Protein AF-A0A838KMV5-F1 (afdb_monomer_lite)

pLDDT: mean 82.02, std 16.72, range [54.09, 98.25]

Secondary structure (DSSP, 8-state):
--HHHHHHHHHHHHHHHHHHHHHTT--S--S--PPPPTT--EEHHHHHHHHT--HHHHHHHHHTTSS--SSB---STTPPPEE-HHHHHHHHHHHHHHHTT--HHHHHHHHHHHHT-

Structure (mmCIF, N/CA/C/O backbone):
data_AF-A0A838KMV5-F1
#
_entry.id   AF-A0A838KMV5-F1
#
loop_
_atom_site.group_PDB
_atom_site.id
_atom_site.type_symbol
_atom_site.label_atom_id
_atom_site.label_alt_id
_atom_site.label_comp_id
_atom_site.label_asym_id
_atom_site.label_entity_id
_atom_site.label_seq_id
_atom_site.pdbx_PDB_ins_code
_atom_site.Cartn_x
_atom_site.Cartn_y
_atom_site.Cartn_z
_atom_site.occupancy
_atom_site.B_iso_or_equiv
_atom_site.auth_seq_id
_atom_site.auth_comp_id
_atom_site.auth_asym_id
_atom_site.auth_atom_id
_atom_site.pdbx_PDB_model_num
ATOM 1 N N . MET A 1 1 ? -20.113 13.579 -59.466 1.00 54.09 1 MET A N 1
ATOM 2 C CA . MET A 1 1 ? -18.980 13.139 -58.620 1.00 54.09 1 MET A CA 1
ATOM 3 C C . MET A 1 1 ? -18.973 13.980 -57.355 1.00 54.09 1 MET A C 1
ATOM 5 O O . MET A 1 1 ? -18.638 15.154 -57.409 1.00 54.09 1 MET A O 1
ATOM 9 N N . THR A 1 2 ? -19.499 13.419 -56.271 1.00 59.22 2 THR A N 1
ATOM 10 C CA . THR A 1 2 ? -19.885 14.093 -55.020 1.00 59.22 2 THR A CA 1
ATOM 11 C C . THR A 1 2 ? -18.682 14.500 -54.164 1.00 59.22 2 THR A C 1
ATOM 13 O O . THR A 1 2 ? -17.663 13.816 -54.147 1.00 59.22 2 THR A O 1
ATOM 16 N N . ALA A 1 3 ? -18.821 15.594 -53.405 1.00 57.16 3 ALA A N 1
ATOM 17 C CA . ALA A 1 3 ? -17.794 16.135 -52.503 1.00 57.16 3 ALA A CA 1
ATOM 18 C C . ALA A 1 3 ? -17.277 15.124 -51.454 1.00 57.16 3 ALA A C 1
ATOM 20 O O . ALA A 1 3 ? -16.148 15.246 -50.991 1.00 57.16 3 ALA A O 1
ATOM 21 N N . ALA A 1 4 ? -18.071 14.097 -51.131 1.00 56.78 4 ALA A N 1
ATOM 22 C CA . ALA A 1 4 ? -17.668 12.986 -50.270 1.00 56.78 4 ALA A CA 1
ATOM 23 C C . ALA A 1 4 ? -16.563 12.113 -50.893 1.00 56.78 4 ALA A C 1
ATOM 25 O O . ALA A 1 4 ? -15.655 11.698 -50.181 1.00 56.78 4 ALA A O 1
ATOM 26 N N . GLN A 1 5 ? -16.597 11.901 -52.215 1.00 54.94 5 GLN A N 1
ATOM 27 C CA . GLN A 1 5 ? -15.584 11.114 -52.925 1.00 54.94 5 GLN A CA 1
ATOM 28 C C . GLN A 1 5 ? -14.238 11.846 -52.911 1.00 54.94 5 GLN A C 1
ATOM 30 O O . GLN A 1 5 ? -13.222 11.282 -52.538 1.00 54.94 5 GLN A O 1
ATOM 35 N N . ARG A 1 6 ? -14.270 13.161 -53.164 1.00 54.78 6 ARG A N 1
ATOM 36 C CA . ARG A 1 6 ? -13.080 14.021 -53.167 1.00 54.78 6 ARG A CA 1
ATOM 37 C C . ARG A 1 6 ? -12.405 14.120 -51.787 1.00 54.78 6 ARG A C 1
ATOM 39 O O . ARG A 1 6 ? -11.190 14.233 -51.724 1.00 54.78 6 ARG A O 1
ATOM 46 N N . ASN A 1 7 ? -13.165 14.059 -50.689 1.00 61.69 7 ASN A N 1
ATOM 47 C CA . ASN A 1 7 ? -12.596 14.025 -49.333 1.00 61.69 7 ASN A CA 1
ATOM 48 C C . ASN A 1 7 ? -11.971 12.669 -48.981 1.00 61.69 7 ASN A C 1
ATOM 50 O O . ASN A 1 7 ? -10.970 12.640 -48.271 1.00 61.69 7 ASN A O 1
ATOM 54 N N . ALA A 1 8 ? -12.549 11.566 -49.463 1.00 56.69 8 ALA A N 1
ATOM 55 C CA . ALA A 1 8 ? -11.979 10.234 -49.285 1.00 56.69 8 ALA A CA 1
ATOM 56 C C . ALA A 1 8 ? -10.673 10.078 -50.081 1.00 56.69 8 ALA A C 1
ATOM 58 O O . ALA A 1 8 ? -9.695 9.567 -49.543 1.00 56.69 8 ALA A O 1
ATOM 59 N N . ASP A 1 9 ? -10.635 10.610 -51.304 1.00 58.25 9 ASP A N 1
ATOM 60 C CA . ASP A 1 9 ? -9.451 10.584 -52.167 1.00 58.25 9 ASP A CA 1
ATOM 61 C C . ASP A 1 9 ? -8.304 11.432 -51.573 1.00 58.25 9 ASP A C 1
ATOM 63 O O . ASP A 1 9 ? -7.174 10.963 -51.481 1.00 58.25 9 ASP A O 1
ATOM 67 N N . LEU A 1 10 ? -8.604 12.625 -51.037 1.00 59.25 10 LEU A N 1
ATOM 68 C CA . LEU A 1 10 ? -7.623 13.470 -50.332 1.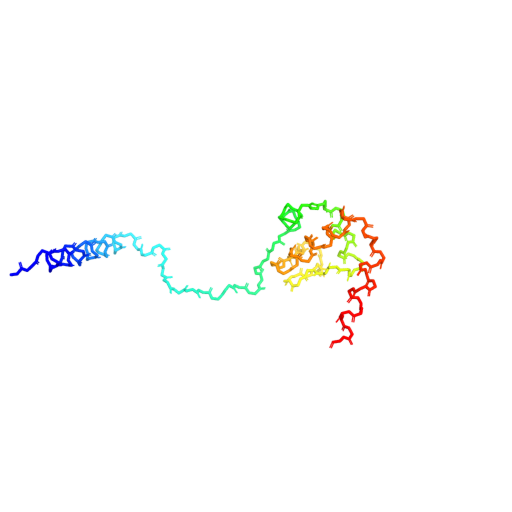00 59.25 10 LEU A CA 1
ATOM 69 C C . LEU A 1 10 ? -7.127 12.857 -49.009 1.00 59.25 10 LEU A C 1
ATOM 71 O O . LEU A 1 10 ? -6.000 13.115 -48.589 1.00 59.25 10 LEU A O 1
ATOM 75 N N . ALA A 1 11 ? -7.965 12.078 -48.317 1.00 58.12 11 ALA A N 1
ATOM 76 C CA . ALA A 1 11 ? -7.558 11.353 -47.114 1.00 58.12 11 ALA A CA 1
ATOM 77 C C . ALA A 1 11 ? -6.652 10.160 -47.455 1.00 58.12 11 ALA A C 1
ATOM 79 O O . ALA A 1 11 ? -5.705 9.893 -46.717 1.00 58.12 11 ALA A O 1
ATOM 80 N N . ALA A 1 12 ? -6.914 9.488 -48.579 1.00 58.50 12 ALA A N 1
ATOM 81 C CA . ALA A 1 12 ? -6.089 8.399 -49.090 1.00 58.50 12 ALA A CA 1
ATOM 82 C C . ALA A 1 12 ? -4.723 8.897 -49.591 1.00 58.50 12 ALA A C 1
ATOM 84 O O . ALA A 1 12 ? -3.708 8.298 -49.248 1.00 58.50 12 ALA A O 1
ATOM 85 N N . GLU A 1 13 ? -4.676 10.026 -50.308 1.00 59.62 13 GLU A N 1
ATOM 86 C CA . GLU A 1 13 ? -3.417 10.671 -50.719 1.00 59.62 13 GLU A CA 1
ATOM 87 C C . GLU A 1 13 ? -2.586 11.108 -49.505 1.00 59.62 13 GLU A C 1
ATOM 89 O O . GLU A 1 13 ? -1.399 10.813 -49.429 1.00 59.62 13 GLU A O 1
ATOM 94 N N . ARG A 1 14 ? -3.217 11.698 -48.479 1.00 59.38 14 ARG A N 1
ATOM 95 C CA . ARG A 1 14 ? -2.523 12.057 -47.227 1.00 59.38 14 ARG A CA 1
ATOM 96 C C . ARG A 1 14 ? -2.013 10.854 -46.438 1.00 59.38 14 ARG A C 1
ATOM 98 O O . ARG A 1 14 ? -1.004 10.975 -45.752 1.00 59.38 14 ARG A O 1
ATOM 105 N N . ALA A 1 15 ? -2.715 9.724 -46.492 1.00 60.22 15 ALA A N 1
ATOM 106 C CA . ALA A 1 15 ? -2.272 8.486 -45.859 1.00 60.22 15 ALA A CA 1
ATOM 107 C C . ALA A 1 15 ? -1.079 7.866 -46.604 1.00 60.22 15 ALA A C 1
ATOM 109 O O . ALA A 1 15 ? -0.176 7.343 -45.957 1.00 60.22 15 ALA A O 1
ATOM 110 N N . ALA A 1 16 ? -1.049 7.971 -47.936 1.00 61.47 16 ALA A N 1
ATOM 111 C CA . ALA A 1 16 ? 0.076 7.535 -48.760 1.00 61.47 16 ALA A CA 1
ATOM 112 C C . ALA A 1 16 ? 1.319 8.416 -48.542 1.00 61.47 16 ALA A C 1
ATOM 114 O O . ALA A 1 16 ? 2.393 7.885 -48.280 1.00 61.47 16 ALA A O 1
ATOM 115 N N . ASP A 1 17 ? 1.157 9.744 -48.519 1.00 61.50 17 ASP A N 1
ATOM 116 C CA . ASP A 1 17 ? 2.249 10.682 -48.214 1.00 61.50 17 ASP A CA 1
ATOM 117 C C . ASP A 1 17 ? 2.804 10.478 -46.791 1.00 61.50 17 ASP A C 1
ATOM 119 O O . ASP A 1 17 ? 4.006 10.596 -46.552 1.00 61.50 17 ASP A O 1
ATOM 123 N N . ALA A 1 18 ? 1.935 10.153 -45.825 1.00 60.28 18 ALA A N 1
ATOM 124 C CA . ALA A 1 18 ? 2.345 9.831 -44.459 1.00 60.28 18 ALA A CA 1
ATOM 125 C C . ALA A 1 18 ? 3.093 8.489 -44.364 1.00 60.28 18 ALA A C 1
ATOM 127 O O . ALA A 1 18 ? 3.982 8.357 -43.523 1.00 60.28 18 ALA A O 1
ATOM 128 N N . ALA A 1 19 ? 2.759 7.516 -45.217 1.00 60.31 19 ALA A N 1
ATOM 129 C CA . ALA A 1 19 ? 3.454 6.234 -45.301 1.00 60.31 19 ALA A CA 1
ATOM 130 C C . ALA A 1 19 ? 4.846 6.380 -45.946 1.00 60.31 19 ALA A C 1
ATOM 132 O O . ALA A 1 19 ? 5.818 5.878 -45.390 1.00 60.31 19 ALA A O 1
ATOM 133 N N . ASP A 1 20 ? 4.971 7.151 -47.032 1.00 61.25 20 ASP A N 1
ATOM 134 C CA . ASP A 1 20 ? 6.268 7.461 -47.662 1.00 61.25 20 ASP A CA 1
ATOM 135 C C . ASP A 1 20 ? 7.182 8.274 -46.725 1.00 61.25 20 ASP A C 1
ATOM 137 O O . ASP A 1 20 ? 8.395 8.057 -46.662 1.00 61.25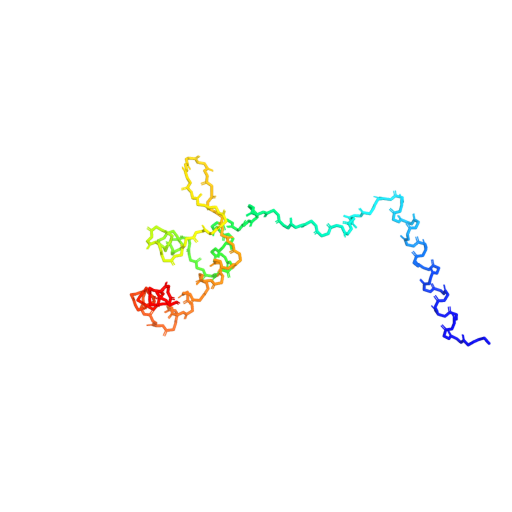 20 ASP A O 1
ATOM 141 N N . ALA A 1 21 ? 6.611 9.194 -45.936 1.00 60.91 21 ALA A N 1
ATOM 142 C CA . ALA A 1 21 ? 7.359 9.924 -44.911 1.00 60.91 21 ALA A CA 1
ATOM 143 C C . ALA A 1 21 ? 7.815 9.020 -43.748 1.00 60.91 21 ALA A C 1
ATOM 145 O O . ALA A 1 21 ? 8.877 9.263 -43.168 1.00 60.91 21 ALA A O 1
ATOM 146 N N . ALA A 1 22 ? 7.040 7.981 -43.418 1.00 57.34 22 ALA A N 1
ATOM 147 C CA . ALA A 1 22 ? 7.401 6.986 -42.411 1.00 57.34 22 ALA A CA 1
ATOM 148 C C . ALA A 1 22 ? 8.545 6.074 -42.887 1.00 57.34 22 ALA A C 1
ATOM 150 O O . ALA A 1 22 ? 9.424 5.747 -42.092 1.00 57.34 22 ALA A O 1
ATOM 151 N N . ASP A 1 23 ? 8.604 5.750 -44.181 1.00 58.38 23 ASP A N 1
ATOM 152 C CA . ASP A 1 23 ? 9.682 4.947 -44.780 1.00 58.38 23 ASP A CA 1
ATOM 153 C C . ASP A 1 23 ? 11.058 5.643 -44.699 1.00 58.38 23 ASP A C 1
ATOM 155 O O . ASP A 1 23 ? 12.093 4.991 -44.560 1.00 58.38 23 ASP A O 1
ATOM 159 N N . ALA A 1 24 ? 11.093 6.983 -44.690 1.00 59.75 24 ALA A N 1
ATOM 160 C CA . ALA A 1 24 ? 12.330 7.760 -44.563 1.00 59.75 24 ALA A CA 1
ATOM 161 C C . ALA A 1 24 ? 12.923 7.787 -43.136 1.00 59.75 24 ALA A C 1
ATOM 163 O O . ALA A 1 24 ? 14.111 8.076 -42.971 1.00 59.75 24 ALA A O 1
ATOM 164 N N . GLN A 1 25 ? 12.114 7.523 -42.103 1.00 60.41 25 GLN A N 1
ATOM 165 C CA . GLN A 1 25 ? 12.529 7.565 -40.690 1.00 60.41 25 GLN A CA 1
ATOM 166 C C . GLN A 1 25 ? 12.349 6.232 -39.948 1.00 60.41 25 GLN A C 1
ATOM 168 O O . GLN A 1 25 ? 12.802 6.116 -38.807 1.00 60.41 25 GLN A O 1
ATOM 173 N N . GLY A 1 26 ? 11.776 5.219 -40.603 1.00 57.59 26 GLY A N 1
ATOM 174 C CA . GLY A 1 26 ? 11.364 3.966 -39.980 1.00 57.59 26 GLY A CA 1
ATOM 175 C C . GLY A 1 26 ? 10.138 4.158 -39.082 1.00 57.59 26 GLY A C 1
ATOM 176 O O . GLY A 1 26 ? 9.984 5.177 -38.405 1.00 57.59 26 GLY A O 1
ATOM 177 N N . LEU A 1 27 ? 9.246 3.166 -39.056 1.00 61.94 27 LEU A N 1
ATOM 178 C CA . LEU A 1 27 ? 8.088 3.155 -38.162 1.00 61.94 27 LEU A CA 1
ATOM 179 C C . LEU A 1 27 ? 8.565 3.203 -36.702 1.00 61.94 27 LEU A C 1
ATOM 181 O O . LEU A 1 27 ? 9.223 2.290 -36.212 1.00 61.94 27 LEU A O 1
ATOM 185 N N . LEU A 1 28 ? 8.229 4.284 -35.990 1.00 66.69 28 LEU A N 1
ATOM 186 C CA . LEU A 1 28 ? 8.568 4.450 -34.568 1.00 66.69 28 LEU A CA 1
ATOM 187 C C . LEU A 1 28 ? 7.881 3.393 -33.683 1.00 66.69 28 LEU A C 1
ATOM 189 O O . LEU A 1 28 ? 8.348 3.096 -32.585 1.00 66.69 28 LEU A O 1
ATOM 193 N N . PHE A 1 29 ? 6.785 2.827 -34.180 1.00 61.72 29 PHE A N 1
ATOM 194 C CA . PHE A 1 29 ? 6.073 1.710 -33.589 1.00 61.72 29 PHE A CA 1
ATOM 195 C C . PHE A 1 29 ? 5.689 0.768 -34.733 1.00 61.72 29 PHE A C 1
ATOM 197 O O . PHE A 1 29 ? 4.735 1.040 -35.458 1.00 61.72 29 PHE A O 1
ATOM 204 N N . ASP A 1 30 ? 6.455 -0.307 -34.925 1.00 61.38 30 ASP A N 1
ATOM 205 C CA . ASP A 1 30 ? 5.896 -1.504 -35.550 1.00 61.38 30 ASP A CA 1
ATOM 206 C C . ASP A 1 30 ? 4.848 -2.023 -34.570 1.00 61.38 30 ASP A C 1
ATOM 208 O O . ASP A 1 30 ? 5.153 -2.291 -33.406 1.00 61.38 30 ASP A O 1
ATOM 212 N N . ASP A 1 31 ? 3.596 -2.075 -35.008 1.00 58.59 31 ASP A N 1
ATOM 213 C CA . ASP A 1 31 ? 2.433 -2.414 -34.185 1.00 58.59 31 ASP A CA 1
ATOM 214 C C . ASP A 1 31 ? 2.366 -3.931 -33.905 1.00 58.59 31 ASP A C 1
ATOM 216 O O . ASP A 1 31 ? 1.324 -4.574 -34.010 1.00 58.59 31 ASP A O 1
ATOM 220 N N . ASP A 1 32 ? 3.501 -4.524 -33.534 1.00 58.12 32 ASP A N 1
ATOM 221 C CA . ASP A 1 32 ? 3.523 -5.720 -32.713 1.00 58.12 32 ASP A CA 1
ATOM 222 C C . ASP A 1 32 ? 3.380 -5.238 -31.273 1.00 58.12 32 ASP A C 1
ATOM 224 O O . ASP A 1 32 ? 4.341 -4.815 -30.624 1.00 58.12 32 ASP A O 1
ATOM 228 N N . VAL A 1 33 ? 2.150 -5.295 -30.758 1.00 59.38 33 VAL A N 1
ATOM 229 C CA . VAL A 1 33 ? 1.871 -5.189 -29.324 1.00 59.38 33 VAL A CA 1
ATOM 230 C C . VAL A 1 33 ? 2.544 -6.385 -28.651 1.00 59.38 33 VAL A C 1
ATOM 232 O O . VAL A 1 33 ? 1.912 -7.400 -28.355 1.00 59.38 33 VAL A O 1
ATOM 235 N N . ALA A 1 34 ? 3.860 -6.292 -28.466 1.00 61.97 34 ALA A N 1
ATOM 236 C CA . ALA A 1 34 ? 4.650 -7.288 -27.787 1.00 61.97 34 ALA A CA 1
ATOM 237 C C . ALA A 1 34 ? 4.007 -7.486 -26.418 1.00 61.97 34 ALA A C 1
ATOM 239 O O . ALA A 1 34 ? 3.855 -6.539 -25.639 1.00 61.97 34 ALA A O 1
ATOM 240 N N . SER A 1 35 ? 3.574 -8.717 -26.150 1.00 63.19 35 SER A N 1
ATOM 241 C CA . SER A 1 35 ? 3.100 -9.124 -24.835 1.00 63.19 35 SER A CA 1
ATOM 242 C C . SER A 1 35 ? 4.113 -8.638 -23.803 1.00 63.19 35 SER A C 1
ATOM 244 O O . SER A 1 35 ? 5.290 -8.994 -23.886 1.00 63.19 35 SER A O 1
ATOM 246 N N . LEU A 1 36 ? 3.659 -7.758 -22.901 1.00 60.47 36 LEU A N 1
ATOM 247 C CA . LEU A 1 36 ? 4.504 -7.148 -21.878 1.00 60.47 36 LEU A CA 1
ATOM 248 C C . LEU A 1 36 ? 5.320 -8.249 -21.190 1.00 60.47 36 LEU A C 1
ATOM 250 O O . LEU A 1 36 ? 4.724 -9.250 -20.787 1.00 60.47 36 LEU A O 1
ATOM 254 N N . PRO A 1 37 ? 6.646 -8.087 -21.048 1.00 67.44 37 PRO A N 1
ATOM 255 C CA . PRO A 1 37 ? 7.457 -9.068 -20.349 1.00 67.44 37 PRO A CA 1
ATOM 256 C C . PRO A 1 37 ? 6.899 -9.327 -18.943 1.00 67.44 37 PRO A C 1
ATOM 258 O O . PRO A 1 37 ? 6.547 -8.385 -18.227 1.00 67.44 37 PRO A O 1
ATOM 261 N N . ASP A 1 38 ? 6.837 -10.595 -18.531 1.00 66.25 38 ASP A N 1
ATOM 262 C CA . ASP A 1 38 ? 6.292 -11.002 -17.225 1.00 66.25 38 ASP A CA 1
ATOM 263 C C . ASP A 1 38 ? 7.078 -10.419 -16.032 1.00 66.25 38 ASP A C 1
ATOM 265 O O . ASP A 1 38 ? 6.607 -10.444 -14.895 1.00 66.25 38 ASP A O 1
ATOM 269 N N . ASP A 1 39 ? 8.275 -9.874 -16.273 1.00 69.75 39 ASP A N 1
ATOM 270 C CA . ASP A 1 39 ? 9.125 -9.214 -15.284 1.00 69.75 39 ASP A CA 1
ATOM 271 C C . ASP A 1 39 ? 8.932 -7.686 -15.213 1.00 69.75 39 ASP A C 1
ATOM 273 O O . ASP A 1 39 ? 9.608 -7.013 -14.421 1.00 69.75 39 ASP A O 1
ATOM 277 N N . VAL A 1 40 ? 7.989 -7.122 -15.978 1.00 83.38 40 VAL A N 1
ATOM 278 C CA . VAL A 1 40 ? 7.610 -5.710 -15.865 1.00 83.38 40 VAL A CA 1
ATOM 279 C C . VAL A 1 40 ? 6.813 -5.490 -14.583 1.00 83.38 40 VAL A C 1
ATOM 281 O O . VAL A 1 40 ? 5.707 -5.990 -14.388 1.00 83.38 40 VAL A O 1
ATOM 284 N N . GLY A 1 41 ? 7.358 -4.661 -13.697 1.00 91.75 41 GLY A N 1
ATOM 285 C CA . GLY A 1 41 ? 6.668 -4.247 -12.485 1.00 91.75 41 GLY A CA 1
ATOM 286 C C . GLY A 1 41 ? 7.224 -2.961 -11.896 1.00 91.75 41 GLY A C 1
ATOM 287 O O . GLY A 1 41 ? 8.267 -2.439 -12.293 1.00 91.75 41 GLY A O 1
ATOM 288 N N . TYR A 1 42 ? 6.508 -2.440 -10.913 1.00 94.69 42 TYR A N 1
ATOM 289 C CA . TYR A 1 42 ? 6.805 -1.175 -10.266 1.00 94.69 42 TYR A CA 1
ATOM 290 C C . TYR A 1 42 ? 7.728 -1.379 -9.069 1.00 94.69 42 TYR A C 1
ATOM 292 O O . TYR A 1 42 ? 7.518 -2.260 -8.235 1.00 94.69 42 TYR A O 1
ATOM 300 N N . ARG A 1 43 ? 8.750 -0.531 -8.945 1.00 94.75 43 ARG A N 1
ATOM 301 C CA . ARG A 1 43 ? 9.640 -0.527 -7.775 1.00 94.75 43 ARG A CA 1
ATOM 302 C C . ARG A 1 43 ? 8.923 0.064 -6.564 1.00 94.75 43 ARG A C 1
ATOM 304 O O . ARG A 1 43 ? 7.966 0.824 -6.702 1.00 94.75 43 ARG A O 1
ATOM 311 N N . GLY A 1 44 ? 9.442 -0.230 -5.371 1.00 95.19 44 GLY A N 1
ATOM 312 C CA . GLY A 1 44 ? 8.890 0.249 -4.099 1.00 95.19 44 GLY A CA 1
ATOM 313 C C . GLY A 1 44 ? 8.540 1.746 -4.074 1.00 95.19 44 GLY A C 1
ATOM 314 O O . GLY A 1 44 ? 7.403 2.062 -3.732 1.00 95.19 44 GLY A O 1
ATOM 315 N N . PRO A 1 45 ? 9.437 2.668 -4.483 1.00 96.56 45 PRO A N 1
ATOM 316 C CA . PRO A 1 45 ? 9.122 4.098 -4.521 1.00 96.56 45 PRO A CA 1
ATOM 317 C C . PRO A 1 45 ? 7.937 4.449 -5.432 1.00 96.56 45 PRO A C 1
ATOM 319 O O . PRO A 1 45 ? 7.049 5.195 -5.022 1.00 96.56 45 PRO A O 1
ATOM 322 N N . THR A 1 46 ? 7.877 3.868 -6.633 1.00 97.31 46 THR A N 1
ATOM 323 C CA . THR A 1 46 ? 6.780 4.086 -7.587 1.00 97.31 46 THR A CA 1
ATOM 324 C C . THR A 1 46 ? 5.461 3.530 -7.054 1.00 97.31 46 THR A C 1
ATOM 326 O O . THR A 1 46 ? 4.449 4.224 -7.085 1.00 97.31 46 THR A O 1
ATOM 329 N N . ALA A 1 47 ? 5.478 2.320 -6.488 1.00 97.38 47 ALA A N 1
ATOM 330 C CA . ALA A 1 47 ? 4.303 1.708 -5.871 1.00 97.38 47 ALA A CA 1
ATOM 331 C C . ALA A 1 47 ? 3.787 2.527 -4.673 1.00 97.38 47 ALA A C 1
ATOM 333 O O . ALA A 1 47 ? 2.584 2.745 -4.545 1.00 97.38 47 ALA A O 1
ATOM 334 N N . CYS A 1 48 ? 4.691 3.035 -3.825 1.00 98.19 48 CYS A N 1
ATOM 335 C CA . CYS A 1 48 ? 4.347 3.905 -2.697 1.00 98.19 48 CYS A CA 1
ATOM 336 C C . CYS A 1 48 ? 3.682 5.201 -3.159 1.00 98.19 48 CYS A C 1
ATOM 338 O O . CYS A 1 48 ? 2.634 5.571 -2.632 1.00 98.19 48 CYS A O 1
ATOM 340 N N . SER A 1 49 ? 4.276 5.867 -4.153 1.00 98.19 49 SER A N 1
ATOM 341 C CA . SER A 1 49 ? 3.738 7.103 -4.723 1.00 98.19 49 SER A CA 1
ATOM 342 C C . SER A 1 49 ? 2.349 6.878 -5.326 1.00 98.19 49 SER A C 1
ATOM 344 O O . SER A 1 49 ? 1.412 7.589 -4.968 1.00 98.19 49 SER A O 1
ATOM 346 N N . ALA A 1 50 ? 2.182 5.831 -6.141 1.00 97.75 50 ALA A N 1
ATOM 347 C CA . ALA A 1 50 ? 0.911 5.503 -6.784 1.00 97.75 50 ALA A CA 1
ATOM 348 C C . ALA A 1 50 ? -0.195 5.130 -5.777 1.00 97.75 50 ALA A C 1
ATOM 350 O O . ALA A 1 50 ? -1.328 5.599 -5.884 1.00 97.75 50 ALA A O 1
ATOM 351 N N . ALA A 1 51 ? 0.124 4.324 -4.759 1.00 97.94 51 ALA A N 1
ATOM 352 C CA . ALA A 1 51 ? -0.838 3.958 -3.718 1.00 97.94 51 ALA A CA 1
ATOM 353 C C . ALA A 1 51 ? -1.065 5.086 -2.692 1.00 97.94 51 ALA A C 1
ATOM 355 O O . ALA A 1 51 ? -2.086 5.111 -1.999 1.00 97.94 51 ALA A O 1
ATOM 356 N N . GLY A 1 52 ? -0.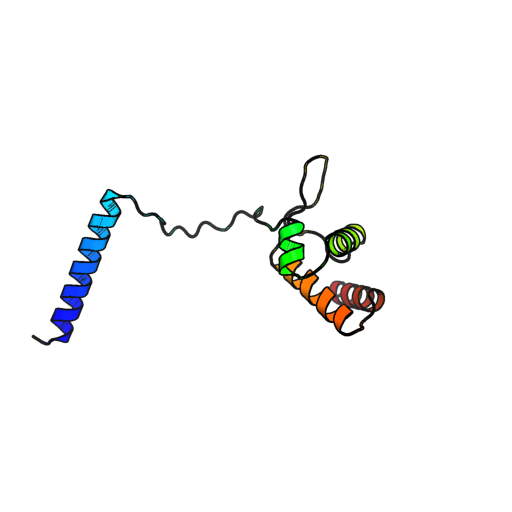154 6.058 -2.607 1.00 98.00 52 GLY A N 1
ATOM 357 C CA . GLY A 1 52 ? -0.166 7.124 -1.610 1.00 98.00 52 GLY A CA 1
ATOM 358 C C . GLY A 1 52 ? 0.133 6.619 -0.198 1.00 98.00 52 GLY A C 1
ATOM 359 O O . GLY A 1 52 ? -0.527 7.058 0.744 1.00 98.00 52 GLY A O 1
ATOM 360 N N . ILE A 1 53 ? 1.073 5.683 -0.063 1.00 98.25 53 ILE A N 1
ATOM 361 C CA . ILE A 1 53 ? 1.535 5.116 1.212 1.00 98.25 53 ILE A CA 1
ATOM 362 C C . ILE A 1 53 ? 3.021 5.407 1.418 1.00 98.25 53 ILE A C 1
ATOM 364 O O . ILE A 1 53 ? 3.754 5.715 0.480 1.00 98.25 53 ILE A O 1
ATOM 368 N N . THR A 1 54 ? 3.492 5.274 2.651 1.00 98.19 54 THR A N 1
ATOM 369 C CA . THR A 1 54 ? 4.922 5.376 2.959 1.00 98.19 54 THR A CA 1
ATOM 370 C C . THR A 1 54 ? 5.666 4.087 2.607 1.00 98.19 54 THR A C 1
ATOM 372 O O . THR A 1 54 ? 5.114 2.987 2.671 1.00 98.19 54 THR A O 1
ATOM 375 N N . TYR A 1 55 ? 6.970 4.204 2.346 1.00 96.44 55 TYR A N 1
ATOM 376 C CA . TYR A 1 55 ? 7.832 3.037 2.134 1.00 96.44 55 TYR A CA 1
ATOM 377 C C . TYR A 1 55 ? 7.839 2.078 3.331 1.00 96.44 55 TYR A C 1
ATOM 379 O O . TYR A 1 55 ? 7.875 0.866 3.153 1.00 96.44 55 TYR A O 1
ATOM 387 N N . ARG A 1 56 ? 7.742 2.602 4.560 1.00 97.00 56 ARG A N 1
ATOM 388 C CA . ARG A 1 56 ? 7.665 1.773 5.772 1.00 97.00 56 ARG A CA 1
ATOM 389 C C . ARG A 1 56 ? 6.388 0.941 5.829 1.00 97.00 56 ARG A C 1
ATOM 391 O O . ARG A 1 56 ? 6.454 -0.210 6.244 1.00 97.00 56 ARG A O 1
ATOM 398 N N . GLN A 1 57 ? 5.248 1.504 5.421 1.00 97.81 57 GLN A N 1
ATOM 399 C CA . GLN A 1 57 ? 3.991 0.755 5.337 1.00 97.81 57 GLN A CA 1
ATOM 400 C C . GLN A 1 57 ? 4.112 -0.375 4.317 1.00 97.81 57 GLN A C 1
ATOM 402 O O . GLN A 1 57 ? 3.800 -1.516 4.648 1.00 97.81 57 GLN A O 1
ATOM 407 N N . LEU A 1 58 ? 4.648 -0.076 3.129 1.00 97.62 58 LEU A N 1
ATOM 408 C CA . LEU A 1 58 ? 4.905 -1.084 2.104 1.00 97.62 58 LEU A CA 1
ATOM 409 C C . LEU A 1 58 ? 5.816 -2.208 2.620 1.00 97.62 58 LEU A C 1
ATOM 411 O O . LEU A 1 58 ? 5.462 -3.380 2.527 1.00 97.62 58 LEU A O 1
ATOM 415 N N . ASP A 1 59 ? 6.968 -1.856 3.194 1.00 95.38 59 ASP A N 1
ATOM 416 C CA . ASP A 1 59 ? 7.932 -2.820 3.728 1.00 95.38 59 ASP A CA 1
ATOM 417 C C . ASP A 1 59 ? 7.330 -3.677 4.849 1.00 95.38 59 ASP A C 1
ATOM 419 O O . ASP A 1 59 ? 7.495 -4.896 4.863 1.00 95.38 59 ASP A O 1
ATOM 423 N N . TYR A 1 60 ? 6.583 -3.062 5.766 1.00 96.19 60 TYR A N 1
ATOM 424 C CA . TYR A 1 60 ? 5.923 -3.784 6.846 1.00 96.19 60 TYR A CA 1
ATOM 425 C C . TYR A 1 60 ? 4.865 -4.761 6.317 1.00 96.19 60 TYR A C 1
ATOM 427 O O . TYR A 1 60 ? 4.831 -5.918 6.741 1.00 96.19 60 TYR A O 1
ATOM 435 N N . TRP A 1 61 ? 4.017 -4.342 5.375 1.00 96.75 61 TRP A N 1
ATOM 436 C CA . TRP A 1 61 ? 2.995 -5.212 4.785 1.00 96.75 61 TRP A CA 1
ATOM 437 C C . TRP A 1 61 ? 3.598 -6.352 3.963 1.00 96.75 61 TRP A C 1
ATOM 439 O O . TRP A 1 61 ? 3.096 -7.471 4.056 1.00 96.75 61 TRP A O 1
ATOM 449 N N . ALA A 1 62 ? 4.703 -6.100 3.258 1.00 94.81 62 ALA A N 1
ATOM 45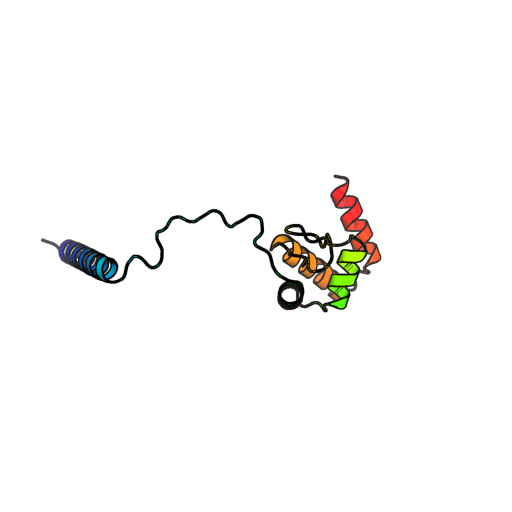0 C CA . ALA A 1 62 ? 5.458 -7.126 2.544 1.00 94.81 62 ALA A CA 1
ATOM 451 C C . ALA A 1 62 ? 6.117 -8.133 3.484 1.00 94.81 62 ALA A C 1
ATOM 453 O O . ALA A 1 62 ? 5.978 -9.338 3.294 1.00 94.81 62 ALA A O 1
ATOM 454 N N . ARG A 1 63 ? 6.784 -7.669 4.547 1.00 93.06 63 ARG A N 1
ATOM 455 C CA . ARG A 1 63 ? 7.422 -8.566 5.526 1.00 93.06 63 ARG A CA 1
ATOM 456 C C . ARG A 1 63 ? 6.432 -9.399 6.331 1.00 93.06 63 ARG A C 1
ATOM 458 O O . ARG A 1 63 ? 6.794 -10.456 6.828 1.00 93.06 63 ARG A O 1
ATOM 465 N N . THR A 1 64 ? 5.203 -8.921 6.487 1.00 94.38 64 THR A N 1
ATOM 466 C CA . THR A 1 64 ? 4.150 -9.610 7.250 1.00 94.38 64 THR A CA 1
ATOM 467 C C . THR A 1 64 ? 3.156 -10.371 6.368 1.00 94.38 64 THR A C 1
ATOM 469 O O . THR A 1 64 ? 2.108 -10.780 6.873 1.00 94.38 64 THR A O 1
ATOM 472 N N . GLY A 1 65 ? 3.437 -10.509 5.066 1.00 92.88 65 GLY A N 1
ATOM 473 C CA . GLY A 1 65 ? 2.629 -11.281 4.113 1.00 92.88 65 GLY A CA 1
ATOM 474 C C . GLY A 1 65 ? 1.228 -10.724 3.831 1.00 92.88 65 GLY A C 1
ATOM 475 O O . GLY A 1 65 ? 0.375 -11.426 3.284 1.00 92.88 65 GLY A O 1
ATOM 476 N N . LEU A 1 66 ? 0.947 -9.472 4.220 1.00 94.19 66 LEU A N 1
ATOM 477 C CA . LEU A 1 66 ? -0.343 -8.843 3.918 1.00 94.19 66 LEU A CA 1
ATOM 478 C C . LEU A 1 66 ? -0.456 -8.537 2.419 1.00 94.19 66 LEU A C 1
ATOM 480 O O . LEU A 1 66 ? -1.490 -8.812 1.813 1.00 94.19 66 LEU A O 1
ATOM 484 N N . VAL A 1 67 ? 0.617 -8.007 1.830 1.00 95.06 67 VAL A N 1
ATOM 485 C CA . VAL A 1 67 ? 0.765 -7.802 0.383 1.00 95.06 67 VAL A CA 1
ATOM 486 C C . VAL A 1 67 ? 2.168 -8.219 -0.008 1.00 95.06 67 VAL A C 1
ATOM 488 O O . VAL A 1 67 ? 3.126 -7.614 0.457 1.00 95.06 67 VAL A O 1
ATOM 491 N N . GLU A 1 68 ? 2.292 -9.215 -0.872 1.00 93.94 68 GLU A N 1
ATOM 492 C CA . GLU A 1 68 ? 3.578 -9.669 -1.398 1.00 93.94 68 GLU A CA 1
ATOM 493 C C . GLU A 1 6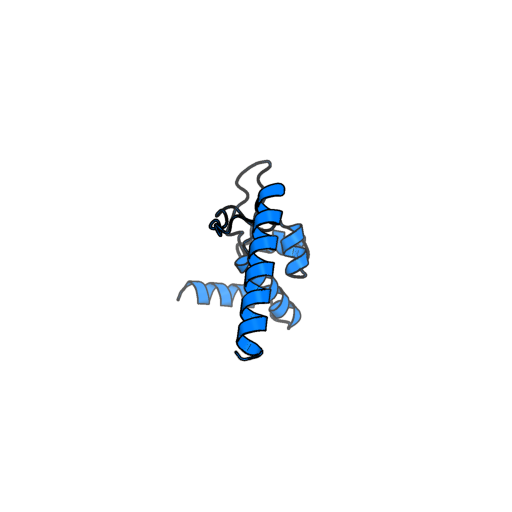8 ? 3.720 -9.228 -2.859 1.00 93.94 68 GLU A C 1
ATOM 495 O O . GLU A 1 68 ? 2.721 -9.220 -3.576 1.00 93.94 68 GLU A O 1
ATOM 500 N N . PRO A 1 69 ? 4.926 -8.835 -3.308 1.00 94.25 69 PRO A N 1
ATOM 501 C CA . PRO A 1 69 ? 5.155 -8.488 -4.706 1.00 94.25 69 PRO A CA 1
ATOM 502 C C . PRO A 1 69 ? 4.922 -9.709 -5.602 1.00 94.25 69 PRO A C 1
ATOM 504 O O . PRO A 1 69 ? 5.590 -10.730 -5.428 1.00 94.25 69 PRO A O 1
ATOM 507 N N . THR A 1 70 ? 4.014 -9.599 -6.572 1.00 92.50 70 THR A N 1
ATOM 508 C CA . THR A 1 70 ? 3.657 -10.736 -7.437 1.00 92.50 70 THR A CA 1
ATOM 509 C C . THR A 1 70 ? 4.550 -10.877 -8.664 1.00 92.50 70 THR A C 1
ATOM 511 O O . THR A 1 70 ? 4.589 -11.955 -9.241 1.00 92.50 70 THR A O 1
ATOM 514 N N . VAL A 1 71 ? 5.252 -9.816 -9.082 1.00 91.81 71 VAL A N 1
ATOM 515 C CA . VAL A 1 71 ? 6.156 -9.860 -10.250 1.00 91.81 71 VAL A CA 1
ATOM 516 C C . VAL A 1 71 ? 7.513 -10.420 -9.847 1.00 91.81 71 VAL A C 1
ATOM 518 O O . VAL A 1 71 ? 8.035 -11.341 -10.466 1.00 91.81 71 VAL A O 1
ATOM 521 N N . ARG A 1 72 ? 8.111 -9.866 -8.787 1.00 89.25 72 ARG A N 1
ATOM 522 C CA . ARG A 1 72 ? 9.397 -10.355 -8.285 1.00 89.25 72 ARG A CA 1
ATOM 523 C C . ARG A 1 72 ? 9.535 -10.142 -6.793 1.00 89.25 72 ARG A C 1
ATOM 525 O O . ARG A 1 72 ? 9.478 -9.010 -6.307 1.00 89.25 72 ARG A O 1
ATOM 532 N N . THR A 1 73 ? 9.802 -11.225 -6.077 1.00 84.50 73 THR A N 1
ATOM 533 C CA . THR A 1 73 ? 10.172 -11.196 -4.662 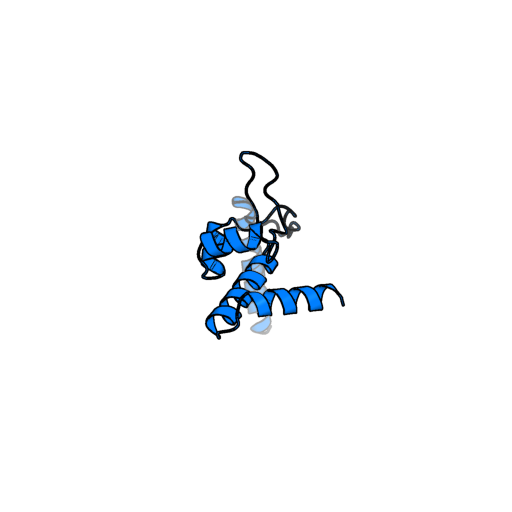1.00 84.50 73 THR A CA 1
ATOM 534 C C . THR A 1 73 ? 11.655 -10.838 -4.497 1.00 84.50 73 THR A C 1
ATOM 536 O O . THR A 1 73 ? 12.452 -10.940 -5.428 1.00 84.50 73 THR A O 1
ATOM 539 N N . ALA A 1 74 ? 12.051 -10.363 -3.313 1.00 78.62 74 ALA A N 1
ATOM 540 C CA . ALA A 1 74 ? 13.470 -10.167 -3.011 1.00 78.62 74 ALA A CA 1
ATOM 541 C C . ALA A 1 74 ? 14.075 -11.517 -2.597 1.00 78.62 74 ALA A C 1
ATOM 543 O O . ALA A 1 74 ? 13.781 -11.996 -1.504 1.00 78.62 74 ALA A O 1
ATOM 544 N N . GLY A 1 75 ? 14.878 -12.125 -3.473 1.00 69.81 75 GLY A N 1
ATOM 545 C CA . GLY A 1 75 ? 15.475 -13.454 -3.275 1.00 69.81 75 GLY A CA 1
ATOM 546 C C . GLY A 1 75 ? 16.960 -13.452 -2.886 1.00 69.81 75 GLY A C 1
ATOM 547 O O . GLY A 1 75 ? 17.521 -14.509 -2.626 1.00 69.81 75 GLY A O 1
ATOM 548 N N . GLY A 1 76 ? 17.617 -12.289 -2.843 1.00 77.50 76 GLY A N 1
ATOM 549 C CA . GLY A 1 76 ? 19.048 -12.179 -2.540 1.00 77.50 76 GLY A CA 1
ATOM 550 C C . GLY A 1 76 ? 19.569 -10.741 -2.527 1.00 77.50 76 GLY A C 1
ATOM 551 O O . GLY A 1 76 ? 18.820 -9.788 -2.770 1.00 77.50 76 GLY A O 1
ATOM 552 N N . SER A 1 77 ? 20.867 -10.578 -2.254 1.00 70.31 77 SER A N 1
ATOM 553 C CA . SER A 1 77 ? 21.536 -9.270 -2.290 1.00 70.31 77 SER A CA 1
ATOM 554 C C . SER A 1 77 ? 21.422 -8.637 -3.683 1.00 70.31 77 SER A C 1
ATOM 556 O O . SER A 1 77 ? 21.646 -9.300 -4.691 1.00 70.31 77 SER A O 1
ATOM 558 N N . GLY A 1 78 ? 21.016 -7.367 -3.749 1.00 76.31 78 GLY A N 1
ATOM 559 C CA . GLY A 1 78 ? 20.837 -6.621 -5.003 1.00 76.31 78 GLY A CA 1
ATOM 560 C C . GLY A 1 78 ? 19.513 -6.864 -5.744 1.00 76.31 78 GLY A C 1
ATOM 561 O O . GLY A 1 78 ? 19.170 -6.087 -6.636 1.00 76.31 78 GLY A O 1
ATOM 562 N N . THR A 1 79 ? 18.721 -7.875 -5.366 1.00 80.69 79 THR A N 1
ATOM 563 C CA . THR A 1 79 ? 17.414 -8.122 -6.001 1.00 80.69 79 THR A CA 1
ATOM 564 C C . THR A 1 79 ? 16.353 -7.150 -5.488 1.00 80.69 79 THR A C 1
ATOM 566 O O . THR A 1 79 ? 16.185 -6.948 -4.285 1.00 80.69 79 THR A O 1
ATOM 569 N N . GLN A 1 80 ? 15.619 -6.527 -6.411 1.00 86.50 80 GLN A N 1
ATOM 570 C CA . GLN A 1 80 ? 14.564 -5.576 -6.065 1.00 86.50 80 GLN A CA 1
ATOM 571 C C . GLN A 1 80 ? 13.183 -6.197 -6.213 1.00 86.50 80 GLN A C 1
ATOM 573 O O . GLN A 1 80 ? 12.898 -6.835 -7.231 1.00 86.50 80 GLN A O 1
ATOM 578 N N . ARG A 1 81 ? 12.326 -5.921 -5.224 1.00 93.00 81 ARG A N 1
ATOM 579 C CA . ARG A 1 81 ? 10.901 -6.249 -5.266 1.00 93.00 81 ARG A CA 1
ATOM 580 C C . ARG A 1 81 ? 10.229 -5.472 -6.391 1.00 93.00 81 ARG A C 1
ATOM 582 O O . ARG A 1 81 ? 10.377 -4.247 -6.442 1.00 93.00 81 ARG A O 1
ATOM 589 N N . LEU A 1 82 ? 9.497 -6.177 -7.245 1.00 94.62 82 LEU A N 1
ATOM 590 C CA . LEU A 1 82 ? 8.647 -5.575 -8.265 1.00 94.62 82 LEU A CA 1
ATOM 591 C C . LEU A 1 82 ? 7.190 -5.906 -7.980 1.00 94.62 82 LEU A C 1
ATOM 593 O O . LEU A 1 82 ? 6.829 -7.069 -7.804 1.00 94.62 82 LEU A O 1
ATOM 597 N N . TYR A 1 83 ? 6.378 -4.861 -7.939 1.00 95.75 83 TYR A N 1
ATOM 598 C CA . TYR A 1 83 ? 4.950 -4.922 -7.679 1.00 95.75 83 TYR A CA 1
ATOM 599 C C . TYR A 1 83 ? 4.193 -4.866 -9.000 1.00 95.75 83 TYR A C 1
ATOM 601 O O . TYR A 1 83 ? 4.503 -4.036 -9.856 1.00 95.75 83 TYR A O 1
ATOM 609 N N . SER A 1 84 ? 3.192 -5.719 -9.172 1.00 94.88 84 SER A N 1
ATOM 610 C CA . SER A 1 84 ? 2.282 -5.613 -10.311 1.00 94.88 84 SER A CA 1
ATOM 611 C C . SER A 1 84 ? 1.346 -4.412 -10.148 1.00 94.88 84 SER A C 1
ATOM 613 O O . SER A 1 84 ? 1.213 -3.826 -9.070 1.00 94.88 84 SER A O 1
ATOM 615 N N . PHE A 1 85 ? 0.618 -4.070 -11.209 1.00 95.06 85 PHE A N 1
ATOM 616 C CA . PHE A 1 85 ? -0.500 -3.133 -11.098 1.00 95.06 85 PHE A CA 1
ATOM 617 C C . PHE A 1 85 ? -1.539 -3.602 -10.062 1.00 95.06 85 PHE A C 1
ATOM 619 O O . PHE A 1 85 ? -2.025 -2.803 -9.261 1.00 95.06 85 PHE A O 1
ATOM 626 N N . ARG A 1 86 ? -1.826 -4.912 -10.014 1.00 94.50 86 ARG A N 1
ATOM 627 C CA . ARG A 1 86 ? -2.740 -5.510 -9.028 1.00 94.50 86 ARG A CA 1
ATOM 628 C C . ARG A 1 86 ? -2.261 -5.269 -7.598 1.00 94.50 86 ARG A C 1
ATOM 630 O O . ARG A 1 86 ? -3.079 -4.931 -6.744 1.00 94.50 86 ARG A O 1
ATOM 637 N N . ASP A 1 87 ? -0.962 -5.384 -7.344 1.00 96.19 87 ASP A N 1
ATOM 638 C CA . ASP A 1 87 ? -0.398 -5.115 -6.020 1.00 96.19 87 ASP A CA 1
ATOM 639 C C . ASP A 1 87 ? -0.622 -3.658 -5.621 1.00 96.19 87 ASP A C 1
ATOM 641 O O . ASP A 1 87 ? -1.064 -3.387 -4.508 1.00 96.19 87 ASP A O 1
ATOM 645 N N . ILE A 1 88 ? -0.400 -2.715 -6.542 1.00 97.38 88 ILE A N 1
ATOM 646 C CA . ILE A 1 88 ? -0.658 -1.288 -6.297 1.00 97.38 88 ILE A CA 1
ATOM 647 C C . ILE A 1 88 ? -2.128 -1.047 -5.942 1.00 97.38 88 ILE A C 1
ATOM 649 O O . ILE A 1 88 ? -2.415 -0.297 -5.004 1.00 97.38 88 ILE A O 1
ATOM 653 N N . LEU A 1 89 ? -3.063 -1.706 -6.634 1.00 97.38 89 LEU A N 1
ATOM 654 C CA . LEU A 1 89 ? -4.485 -1.615 -6.299 1.00 97.38 89 LEU A CA 1
ATOM 655 C C . LEU A 1 89 ? -4.771 -2.143 -4.889 1.00 97.38 89 LEU A C 1
ATOM 657 O O . LEU A 1 89 ? -5.474 -1.484 -4.124 1.00 97.38 89 LEU A O 1
ATOM 661 N N . LEU A 1 90 ? -4.195 -3.287 -4.510 1.00 96.50 90 LEU A N 1
ATOM 662 C CA . LEU A 1 90 ? -4.348 -3.838 -3.160 1.00 96.50 90 LEU A CA 1
ATOM 663 C C . LEU A 1 90 ? -3.781 -2.898 -2.092 1.00 96.50 90 LEU A C 1
ATOM 665 O O . LEU A 1 90 ? -4.443 -2.646 -1.085 1.00 96.50 90 LEU A O 1
ATOM 669 N N . LEU A 1 91 ? -2.598 -2.323 -2.328 1.00 97.94 91 LEU A N 1
ATOM 670 C CA . LEU A 1 91 ? -1.999 -1.318 -1.447 1.00 97.94 91 LEU A CA 1
ATOM 671 C C . LEU A 1 91 ? -2.930 -0.113 -1.264 1.00 97.94 91 LEU A C 1
ATOM 673 O O . LEU A 1 91 ? -3.129 0.350 -0.138 1.00 97.94 91 LEU A O 1
ATOM 677 N N . ARG A 1 92 ? -3.537 0.373 -2.355 1.00 98.19 92 ARG A N 1
ATOM 678 C CA . ARG A 1 92 ? -4.483 1.494 -2.312 1.00 98.19 92 ARG A CA 1
ATOM 679 C C . ARG A 1 92 ? -5.764 1.144 -1.553 1.00 98.19 92 ARG A C 1
ATOM 681 O O . ARG A 1 92 ? -6.242 1.966 -0.778 1.00 98.19 92 ARG A O 1
ATOM 688 N N . VAL A 1 93 ? -6.301 -0.063 -1.727 1.00 97.75 93 VAL A N 1
ATOM 689 C CA . VAL A 1 93 ? -7.482 -0.538 -0.984 1.00 97.75 93 VAL A CA 1
ATOM 690 C C . VAL A 1 93 ? -7.187 -0.629 0.511 1.00 97.75 93 VAL A C 1
ATOM 692 O O . VAL A 1 93 ? -7.965 -0.118 1.312 1.00 97.75 93 VAL A O 1
ATOM 695 N N . ILE A 1 94 ? -6.048 -1.212 0.897 1.00 97.69 94 ILE A N 1
ATOM 696 C CA . ILE A 1 94 ? -5.639 -1.297 2.306 1.00 97.69 94 ILE A CA 1
ATOM 697 C C . ILE A 1 94 ? -5.514 0.100 2.908 1.00 97.69 94 ILE A C 1
ATOM 699 O O . ILE A 1 94 ? -6.049 0.339 3.988 1.00 97.69 94 ILE A O 1
ATOM 703 N N . LYS A 1 95 ? -4.860 1.030 2.202 1.00 97.81 95 LYS A N 1
ATOM 704 C CA . LYS A 1 95 ? -4.782 2.429 2.627 1.00 97.81 95 LYS A CA 1
ATOM 705 C C . LYS A 1 95 ? -6.175 3.018 2.859 1.00 97.81 95 LYS A C 1
ATOM 707 O O . LYS A 1 95 ? -6.428 3.529 3.939 1.00 97.81 95 LYS A O 1
ATOM 712 N N . ASN A 1 96 ? -7.078 2.914 1.886 1.00 98.25 96 ASN A N 1
ATOM 713 C CA . ASN A 1 96 ? -8.415 3.500 1.993 1.00 98.25 96 ASN A CA 1
ATOM 714 C C . ASN A 1 96 ? -9.214 2.923 3.177 1.00 98.25 96 ASN A C 1
ATOM 716 O O . ASN A 1 96 ? -9.964 3.650 3.819 1.00 98.25 96 ASN A O 1
ATOM 720 N N . LEU A 1 97 ? -9.048 1.633 3.487 1.00 97.81 97 LEU A N 1
ATOM 721 C CA . LEU A 1 97 ? -9.675 1.010 4.657 1.00 97.81 97 LEU A CA 1
ATOM 722 C C . LEU A 1 97 ? -9.101 1.557 5.970 1.00 97.81 97 LEU A C 1
ATOM 724 O O . LEU A 1 97 ? -9.862 1.842 6.893 1.00 97.81 97 LEU A O 1
ATOM 728 N N . LEU A 1 98 ? -7.779 1.733 6.044 1.00 97.56 98 LEU A N 1
ATOM 729 C CA . LEU A 1 98 ? -7.126 2.347 7.203 1.00 97.56 98 LEU A CA 1
ATOM 730 C C . LEU A 1 98 ? -7.559 3.808 7.383 1.00 97.56 98 LEU A C 1
ATOM 732 O O . LEU A 1 98 ? -7.881 4.209 8.498 1.00 97.56 98 LEU A O 1
ATOM 736 N N . ASP A 1 99 ? -7.622 4.577 6.294 1.00 97.81 99 ASP A N 1
ATOM 737 C CA . ASP A 1 99 ? -8.073 5.974 6.299 1.00 97.81 99 ASP A CA 1
ATOM 738 C C . ASP A 1 99 ? -9.553 6.090 6.718 1.00 97.81 99 ASP A C 1
ATOM 740 O O . ASP A 1 99 ? -9.949 7.073 7.338 1.00 97.81 99 ASP A O 1
ATOM 744 N N . ALA A 1 100 ? -10.364 5.060 6.448 1.00 98.12 100 ALA A N 1
ATOM 745 C CA . ALA A 1 100 ? -11.747 4.942 6.915 1.00 98.12 100 ALA A CA 1
ATOM 746 C C . ALA A 1 100 ? -11.880 4.456 8.377 1.00 98.12 100 ALA A C 1
ATOM 748 O O . ALA A 1 100 ? -12.994 4.267 8.863 1.00 98.12 100 ALA A O 1
ATOM 749 N N . GLY A 1 101 ? -10.766 4.233 9.085 1.00 97.56 101 GLY A N 1
ATOM 750 C CA . GLY A 1 101 ? -10.748 3.821 10.492 1.00 97.56 101 GLY A CA 1
ATOM 751 C C . GLY A 1 101 ? -10.833 2.311 10.730 1.00 97.56 101 GLY A C 1
ATOM 752 O O . GLY A 1 101 ? -10.922 1.877 11.880 1.00 97.56 101 GLY A O 1
ATOM 753 N N . VAL A 1 102 ? -10.777 1.485 9.681 1.00 98.00 102 VAL A N 1
ATOM 754 C CA . VAL A 1 102 ? -10.698 0.027 9.838 1.00 98.00 102 VAL A CA 1
ATOM 755 C C . VAL A 1 102 ? -9.309 -0.343 10.345 1.00 98.00 102 VAL A C 1
ATOM 757 O O . VAL A 1 102 ? -8.298 0.062 9.780 1.00 98.00 102 VAL A O 1
ATOM 760 N N . SER A 1 103 ? -9.234 -1.151 11.401 1.00 97.19 103 SER A N 1
ATOM 761 C CA . SER A 1 103 ? -7.941 -1.578 11.943 1.00 97.19 103 SER A CA 1
ATOM 762 C C . SER A 1 103 ? -7.226 -2.568 11.016 1.00 97.19 103 SER A C 1
ATOM 764 O O . SER A 1 103 ? -7.848 -3.409 10.359 1.00 97.19 103 SER A O 1
ATOM 766 N N . LEU A 1 104 ? -5.889 -2.555 11.031 1.00 95.25 104 LEU A N 1
ATOM 767 C CA . LEU A 1 104 ? -5.081 -3.488 10.237 1.00 95.25 104 LEU A CA 1
ATOM 768 C C . LEU A 1 104 ? -5.400 -4.963 10.547 1.00 95.25 104 LEU A C 1
ATOM 770 O O . LEU A 1 104 ? -5.323 -5.815 9.664 1.00 95.25 104 LEU A O 1
ATOM 774 N N . GLN A 1 105 ? -5.783 -5.266 11.790 1.00 95.75 105 GLN A N 1
ATOM 775 C CA . GLN A 1 105 ? -6.149 -6.617 12.204 1.00 95.75 105 GLN A CA 1
ATOM 776 C C . GLN A 1 105 ? -7.436 -7.094 11.520 1.00 95.75 105 GLN A C 1
ATOM 778 O O . GLN A 1 105 ? -7.475 -8.210 11.012 1.00 95.75 105 GLN A O 1
ATOM 783 N N . GLN A 1 106 ? -8.466 -6.244 11.446 1.00 96.75 106 GLN A N 1
ATOM 784 C CA . GLN A 1 106 ? -9.708 -6.568 10.735 1.00 96.75 106 GLN A CA 1
ATOM 785 C C . GLN A 1 106 ? -9.451 -6.788 9.242 1.00 96.75 106 GLN A C 1
ATOM 787 O O . GLN A 1 106 ? -9.983 -7.737 8.666 1.00 96.75 106 GLN A O 1
ATOM 792 N N . ILE A 1 107 ? -8.584 -5.968 8.636 1.00 96.31 107 ILE A N 1
ATOM 793 C CA . ILE A 1 107 ? -8.166 -6.137 7.237 1.00 96.31 107 ILE A CA 1
ATOM 794 C C . ILE A 1 107 ? -7.503 -7.507 7.043 1.00 96.31 107 ILE A C 1
ATOM 796 O O . ILE A 1 107 ? -7.886 -8.247 6.138 1.00 96.31 107 ILE A O 1
ATOM 800 N N . ARG A 1 108 ? -6.553 -7.889 7.910 1.00 94.81 108 ARG A N 1
ATOM 801 C CA . ARG A 1 108 ? -5.901 -9.212 7.854 1.00 94.81 108 ARG A CA 1
ATOM 802 C C . ARG A 1 108 ? -6.908 -10.353 7.952 1.00 94.81 108 ARG A C 1
ATOM 804 O O . ARG A 1 108 ? -6.843 -11.284 7.150 1.00 94.81 108 ARG A O 1
ATOM 811 N N . THR A 1 109 ? -7.841 -10.268 8.898 1.00 95.31 109 THR A N 1
ATOM 812 C CA . THR A 1 109 ? -8.902 -11.266 9.076 1.00 95.31 109 THR A CA 1
ATOM 813 C C . THR A 1 109 ? -9.752 -11.390 7.811 1.00 95.31 109 THR A C 1
ATOM 815 O O . THR A 1 109 ? -9.937 -12.496 7.306 1.00 95.31 109 THR A O 1
ATOM 818 N N . ALA A 1 110 ? -10.203 -10.270 7.240 1.00 93.88 110 ALA A N 1
ATOM 819 C CA . ALA A 1 110 ? -10.998 -10.264 6.013 1.00 93.88 110 ALA A CA 1
ATOM 820 C C . ALA A 1 110 ? -10.245 -10.888 4.824 1.00 93.88 110 ALA A C 1
ATOM 822 O O . ALA A 1 110 ? -10.785 -11.763 4.149 1.00 93.88 110 ALA A O 1
ATOM 823 N N . VAL A 1 111 ? -8.981 -10.506 4.606 1.00 91.25 111 VAL A N 1
ATOM 824 C CA . VAL A 1 111 ? -8.135 -11.080 3.542 1.00 91.25 111 VAL A CA 1
ATOM 825 C C . VAL A 1 111 ? -7.964 -12.589 3.723 1.00 91.25 111 VAL A C 1
ATOM 827 O O . VAL A 1 111 ? -8.084 -13.340 2.755 1.00 91.25 111 VAL A O 1
ATOM 830 N N . HIS A 1 112 ? -7.726 -13.054 4.952 1.00 91.44 112 HIS A N 1
ATOM 831 C CA . HIS A 1 112 ? -7.605 -14.483 5.237 1.00 91.44 112 HIS A CA 1
ATOM 832 C C . HIS A 1 112 ? -8.897 -15.248 4.915 1.00 91.44 112 HIS A C 1
ATOM 834 O O . HIS A 1 112 ? -8.837 -16.325 4.327 1.00 91.44 112 HIS A O 1
ATOM 840 N N . HIS A 1 113 ? -10.064 -14.686 5.242 1.00 92.69 113 HIS A N 1
ATOM 841 C CA . HIS A 1 113 ? -11.349 -15.296 4.894 1.00 92.69 113 HIS A CA 1
ATOM 842 C C . HIS A 1 113 ? -11.588 -15.361 3.382 1.00 92.69 113 HIS A C 1
ATOM 844 O O . HIS A 1 113 ? -12.094 -16.374 2.905 1.00 92.69 113 HIS A O 1
ATOM 850 N N . LEU A 1 114 ? -11.207 -14.320 2.633 1.00 89.19 114 LEU A N 1
ATOM 851 C CA . LEU A 1 114 ? -11.348 -14.294 1.174 1.00 89.19 114 LEU A CA 1
ATOM 852 C C . LEU A 1 114 ? -10.451 -15.324 0.481 1.00 89.19 114 LEU A C 1
ATOM 854 O O . LEU A 1 114 ? -10.885 -15.938 -0.479 1.00 89.19 114 LEU A O 1
ATOM 858 N N . ARG A 1 115 ? -9.233 -15.564 0.986 1.00 85.25 115 ARG A N 1
ATOM 859 C CA . ARG A 1 115 ? -8.311 -16.576 0.429 1.00 85.25 115 ARG A CA 1
ATOM 860 C C . ARG A 1 115 ? -8.749 -18.027 0.675 1.00 85.25 115 ARG A C 1
ATOM 862 O O . ARG A 1 115 ? -8.173 -18.933 0.087 1.00 85.25 115 ARG A O 1
ATOM 869 N N . ARG A 1 116 ? -9.701 -18.262 1.584 1.00 82.12 116 ARG A N 1
ATOM 870 C CA . ARG A 1 116 ? -10.215 -19.602 1.930 1.00 82.12 116 ARG A CA 1
ATOM 871 C C . ARG A 1 116 ? -11.468 -20.001 1.140 1.00 82.12 116 ARG A C 1
ATOM 873 O O . ARG A 1 116 ? -12.026 -21.057 1.429 1.00 82.12 116 ARG A O 1
ATOM 880 N N . ARG A 1 117 ? -11.929 -19.155 0.220 1.00 59.66 117 ARG A N 1
ATOM 881 C CA . ARG A 1 117 ? -13.087 -19.376 -0.653 1.00 59.66 117 ARG A CA 1
ATOM 882 C C . ARG A 1 117 ? -12.625 -19.403 -2.098 1.00 59.66 117 ARG A C 1
ATOM 884 O O . ARG A 1 117 ? -13.205 -20.211 -2.847 1.00 59.66 117 ARG A O 1
#

Sequence (117 aa):
MTAAQRNADLAAERAADAADAADAQGLLFDDDVASLPDDVGYRGPTACSAAGITYRQLDYWARTGLVEPTVRTAGGSGTQRLYSFRDILLLRVIKNLLDAGVSLQQIRTAVHHLRRR

Foldseek 3Di:
DDPVVVVVVVVVVVVVVVVVVCVVVPDPDPPPPPDPPLLDFDFLVRLCVLLVHDSVVVVVCCVVVVQHAPSDHQPDPPDTRGHHPVSSVSSNVLVVCVVVVNDPVVSVVVVVVVVVD

Radius of gyration: 24.34 Å; chains: 1; bounding box: 41×36×71 Å